Protein AF-A0A1Q7CEH5-F1 (afdb_monomer_lite)

Structure (mmCIF, N/CA/C/O backbone):
data_AF-A0A1Q7CEH5-F1
#
_entry.id   AF-A0A1Q7CEH5-F1
#
loop_
_atom_site.group_PDB
_atom_site.id
_atom_site.type_symbol
_atom_site.label_atom_id
_atom_site.label_alt_id
_atom_site.label_comp_id
_atom_site.label_asym_id
_atom_site.label_entity_id
_atom_site.label_seq_id
_atom_site.pdbx_PDB_ins_code
_atom_site.Cartn_x
_atom_site.Cartn_y
_atom_site.Cartn_z
_atom_site.occupancy
_atom_site.B_iso_or_equiv
_atom_site.auth_seq_id
_atom_site.auth_comp_id
_atom_site.auth_asym_id
_atom_site.auth_atom_id
_atom_site.pdbx_PDB_model_num
ATOM 1 N N . MET A 1 1 ? -9.843 8.529 -5.522 1.00 78.12 1 MET A N 1
ATOM 2 C CA . MET A 1 1 ? -10.026 9.224 -4.229 1.00 78.12 1 MET A CA 1
ATOM 3 C C . MET A 1 1 ? -9.841 8.209 -3.118 1.00 78.12 1 MET A C 1
ATOM 5 O O . MET A 1 1 ? -10.506 7.180 -3.166 1.00 78.12 1 MET A O 1
ATOM 9 N N . LEU A 1 2 ? -8.919 8.478 -2.192 1.00 85.25 2 LEU A N 1
ATOM 10 C CA . LEU A 1 2 ? -8.640 7.620 -1.040 1.00 85.25 2 LEU A CA 1
ATOM 11 C C . LEU A 1 2 ? -9.820 7.608 -0.057 1.00 85.25 2 LEU A C 1
ATOM 13 O O . LEU A 1 2 ? -10.433 8.649 0.185 1.00 85.25 2 LEU A O 1
ATOM 17 N N . ASP A 1 3 ? -10.123 6.440 0.508 1.00 86.88 3 ASP A N 1
ATOM 18 C CA . ASP A 1 3 ? -11.097 6.308 1.592 1.00 86.88 3 ASP A CA 1
ATOM 19 C C . ASP A 1 3 ? -10.681 7.158 2.813 1.00 86.88 3 ASP A C 1
ATOM 21 O O . ASP A 1 3 ? -9.518 7.104 3.224 1.00 86.88 3 ASP A O 1
ATOM 25 N N . PRO A 1 4 ? -11.599 7.944 3.402 1.00 87.00 4 PRO A N 1
ATOM 26 C CA . PRO A 1 4 ? -11.275 8.874 4.483 1.00 87.00 4 PRO A CA 1
ATOM 27 C C . PRO A 1 4 ? -10.795 8.202 5.777 1.00 87.00 4 PRO A C 1
ATOM 29 O O . PRO A 1 4 ? -10.100 8.850 6.558 1.00 87.00 4 PRO A O 1
ATOM 32 N N . ASP A 1 5 ? -11.112 6.925 6.011 1.00 88.19 5 ASP A N 1
ATOM 33 C CA . ASP A 1 5 ? -10.624 6.213 7.203 1.00 88.19 5 ASP A CA 1
ATOM 34 C C . ASP A 1 5 ? -9.216 5.636 7.014 1.00 88.19 5 ASP A C 1
ATOM 36 O O . ASP A 1 5 ? -8.656 5.044 7.946 1.00 88.19 5 ASP A O 1
ATOM 40 N N . ILE A 1 6 ? -8.643 5.766 5.814 1.00 93.94 6 ILE A N 1
ATOM 41 C CA . ILE A 1 6 ? -7.290 5.307 5.538 1.00 93.94 6 ILE A CA 1
ATOM 42 C C . ILE A 1 6 ? -6.305 6.398 5.919 1.00 93.94 6 ILE A C 1
ATOM 44 O O . ILE A 1 6 ? -6.285 7.491 5.354 1.00 93.94 6 ILE A O 1
ATOM 48 N N . ARG A 1 7 ? -5.404 6.060 6.839 1.00 94.81 7 ARG A N 1
ATOM 49 C CA . ARG A 1 7 ? -4.289 6.925 7.215 1.00 94.81 7 ARG A CA 1
ATOM 50 C C . ARG A 1 7 ? -2.975 6.281 6.809 1.00 94.81 7 ARG A C 1
ATOM 52 O O . ARG A 1 7 ? -2.500 5.373 7.484 1.00 94.81 7 ARG A O 1
ATOM 59 N N . ILE A 1 8 ? -2.373 6.775 5.730 1.00 94.62 8 ILE A N 1
ATOM 60 C CA . ILE A 1 8 ? -1.027 6.363 5.316 1.00 94.62 8 ILE A CA 1
ATOM 61 C C . ILE A 1 8 ? -0.020 6.897 6.338 1.00 94.62 8 ILE A C 1
ATOM 63 O O . ILE A 1 8 ? 0.020 8.097 6.613 1.00 94.62 8 ILE A O 1
ATOM 67 N N . THR A 1 9 ? 0.792 6.011 6.904 1.00 95.50 9 THR A N 1
ATOM 68 C CA . THR A 1 9 ? 1.832 6.359 7.881 1.00 95.50 9 THR A CA 1
ATOM 69 C C . THR A 1 9 ? 3.224 6.337 7.285 1.00 95.50 9 THR A C 1
ATOM 71 O O . THR A 1 9 ? 4.093 7.066 7.761 1.00 95.50 9 THR A O 1
ATOM 74 N N . LYS A 1 10 ? 3.450 5.540 6.236 1.00 95.50 10 LYS A N 1
ATOM 75 C CA . LYS A 1 10 ? 4.737 5.489 5.546 1.00 95.50 10 LYS A CA 1
ATOM 76 C C . LYS A 1 10 ? 4.573 5.014 4.112 1.00 95.50 10 LYS A C 1
ATOM 78 O O . LYS A 1 10 ? 3.788 4.120 3.828 1.00 95.50 10 LYS A O 1
ATOM 83 N N . GLN A 1 11 ? 5.344 5.603 3.209 1.00 94.50 11 GLN A N 1
ATOM 84 C CA . GLN A 1 11 ? 5.429 5.171 1.820 1.00 94.50 11 GLN A CA 1
ATOM 85 C C . GLN A 1 11 ? 6.899 5.181 1.415 1.00 94.50 11 GLN A C 1
ATOM 87 O O . GLN A 1 11 ? 7.538 6.231 1.452 1.00 94.50 11 GLN A O 1
ATOM 92 N N . VAL A 1 12 ? 7.440 4.020 1.059 1.00 95.06 12 VAL A N 1
ATOM 93 C CA . VAL A 1 12 ? 8.849 3.866 0.675 1.00 95.06 12 VAL A CA 1
ATOM 94 C C . VAL A 1 12 ? 8.970 2.999 -0.564 1.00 95.06 12 VAL A C 1
ATOM 96 O O . VAL A 1 12 ? 8.201 2.064 -0.759 1.00 95.06 12 VAL A O 1
ATOM 99 N N . GLU A 1 13 ? 9.941 3.310 -1.411 1.00 93.50 13 GLU A N 1
ATOM 100 C CA . GLU A 1 13 ? 10.327 2.415 -2.493 1.00 93.50 13 GLU A CA 1
ATOM 101 C C . GLU A 1 13 ? 11.253 1.328 -1.949 1.00 93.50 13 GLU A C 1
ATOM 103 O O . GLU A 1 13 ? 12.228 1.619 -1.260 1.00 93.50 13 GLU A O 1
ATOM 108 N N . ASP A 1 14 ? 10.945 0.084 -2.288 1.00 89.12 14 ASP A N 1
ATOM 109 C CA . ASP A 1 14 ? 11.746 -1.090 -1.990 1.00 89.12 14 ASP A CA 1
ATOM 110 C C . ASP A 1 14 ? 12.154 -1.736 -3.314 1.00 89.12 14 ASP A C 1
ATOM 112 O O . ASP A 1 14 ? 11.307 -2.124 -4.123 1.00 89.12 14 ASP A O 1
ATOM 116 N N . SER A 1 15 ? 13.458 -1.777 -3.573 1.00 90.00 15 SER A N 1
ATOM 117 C CA . SER A 1 15 ? 14.019 -2.318 -4.809 1.00 90.00 15 SER A CA 1
ATOM 118 C C . SER A 1 15 ? 14.880 -3.520 -4.485 1.00 90.00 15 SER A C 1
ATOM 120 O O . SER A 1 15 ? 15.799 -3.431 -3.675 1.00 90.00 15 SER A O 1
ATOM 122 N N . THR A 1 16 ? 14.601 -4.639 -5.141 1.00 85.56 16 THR A N 1
ATOM 123 C CA . THR A 1 16 ? 15.397 -5.860 -5.037 1.00 85.56 16 THR A CA 1
ATOM 124 C C . THR A 1 16 ? 16.047 -6.143 -6.385 1.00 85.56 16 THR A C 1
ATOM 126 O O . THR A 1 16 ? 15.408 -6.017 -7.431 1.00 85.56 16 THR A O 1
ATOM 129 N N . TYR A 1 17 ? 17.325 -6.513 -6.356 1.00 86.38 17 TYR A N 1
ATOM 130 C CA . TYR A 1 17 ? 18.060 -6.966 -7.532 1.00 86.38 17 TYR A CA 1
ATOM 131 C C . TYR A 1 17 ? 18.116 -8.490 -7.513 1.00 86.38 17 TYR A C 1
ATOM 133 O O . TYR A 1 17 ? 18.549 -9.083 -6.523 1.00 86.38 17 TYR A O 1
ATOM 141 N N . ALA A 1 18 ? 17.657 -9.117 -8.589 1.00 84.44 18 ALA A N 1
ATOM 142 C CA . ALA A 1 18 ? 17.865 -10.537 -8.813 1.00 84.44 18 ALA A CA 1
ATOM 143 C C . ALA A 1 18 ? 19.327 -10.810 -9.224 1.00 84.44 18 ALA A C 1
ATOM 145 O O . ALA A 1 18 ? 20.065 -9.904 -9.619 1.00 84.44 18 ALA A O 1
ATOM 146 N N . LEU A 1 19 ? 19.756 -12.073 -9.116 1.00 84.88 19 LEU A N 1
ATOM 147 C CA . LEU A 1 19 ? 21.127 -12.507 -9.437 1.00 84.88 19 LEU A CA 1
ATOM 148 C C . LEU A 1 19 ? 21.509 -12.284 -10.910 1.00 84.88 19 LEU A C 1
ATOM 150 O O . LEU A 1 19 ? 22.690 -12.190 -11.227 1.00 84.88 19 LEU A O 1
ATOM 154 N N . ASP A 1 20 ? 20.520 -12.193 -11.797 1.00 88.25 20 ASP A N 1
ATOM 155 C CA . ASP A 1 20 ? 20.670 -11.919 -13.229 1.00 88.25 20 ASP A CA 1
ATOM 156 C C . ASP A 1 20 ? 20.755 -10.414 -13.559 1.00 88.25 20 ASP A C 1
ATOM 158 O O . ASP A 1 20 ? 20.853 -10.037 -14.725 1.00 88.25 20 ASP A O 1
ATOM 162 N N . GLY A 1 21 ? 20.729 -9.545 -12.542 1.00 84.12 21 GLY A N 1
ATOM 163 C CA . GLY A 1 21 ? 20.762 -8.091 -12.695 1.00 84.12 21 GLY A CA 1
ATOM 164 C C . GLY A 1 21 ? 19.389 -7.447 -12.904 1.00 84.12 21 GLY A C 1
ATOM 165 O O . GLY A 1 21 ? 19.308 -6.218 -12.968 1.00 84.12 21 GLY A O 1
ATOM 166 N N . THR A 1 22 ? 18.304 -8.225 -12.959 1.00 86.94 22 THR A N 1
ATOM 167 C CA . THR A 1 22 ? 16.948 -7.687 -13.097 1.00 86.94 22 THR A CA 1
ATOM 168 C C . THR A 1 22 ? 16.548 -6.950 -11.818 1.00 86.94 22 THR A C 1
ATOM 170 O O . THR A 1 22 ? 16.516 -7.521 -10.725 1.00 86.94 22 THR A O 1
ATOM 173 N N . ARG A 1 23 ? 16.225 -5.657 -11.939 1.00 85.19 23 ARG A N 1
ATOM 174 C CA . ARG A 1 23 ? 15.707 -4.846 -10.831 1.00 85.19 23 ARG A CA 1
ATOM 175 C C . ARG A 1 23 ? 14.191 -4.956 -10.791 1.00 85.19 23 ARG A C 1
ATOM 177 O O . ARG A 1 23 ? 13.527 -4.576 -11.746 1.00 85.19 23 ARG A O 1
ATOM 184 N N . THR A 1 24 ? 13.655 -5.390 -9.656 1.00 86.69 24 THR A N 1
ATOM 185 C CA . THR A 1 24 ? 12.221 -5.284 -9.367 1.00 86.69 24 THR A CA 1
ATOM 186 C C . THR A 1 24 ? 12.015 -4.237 -8.281 1.00 86.69 24 THR A C 1
ATOM 188 O O . THR A 1 24 ? 12.611 -4.328 -7.205 1.00 86.69 24 THR A O 1
ATOM 191 N N . SER A 1 25 ? 11.186 -3.232 -8.555 1.00 90.00 25 SER A N 1
ATOM 192 C CA . SER A 1 25 ? 10.906 -2.131 -7.630 1.00 90.00 25 SER A CA 1
ATOM 193 C C . SER A 1 25 ? 9.426 -2.077 -7.282 1.00 90.00 25 SER A C 1
ATOM 195 O O . SER A 1 25 ? 8.571 -2.071 -8.164 1.00 90.00 25 SER A O 1
ATOM 197 N N . HIS A 1 26 ? 9.129 -1.955 -5.992 1.00 92.31 26 HIS A N 1
ATOM 198 C CA . HIS A 1 26 ? 7.773 -1.784 -5.482 1.00 92.31 26 HIS A CA 1
ATOM 199 C C . HIS A 1 26 ? 7.707 -0.558 -4.575 1.00 92.31 26 HIS A C 1
ATOM 201 O O . HIS A 1 26 ? 8.678 -0.184 -3.920 1.00 92.31 26 HIS A O 1
ATOM 207 N N . ILE A 1 27 ? 6.541 0.063 -4.502 1.00 94.19 27 ILE A N 1
ATOM 208 C CA . ILE A 1 27 ? 6.186 1.037 -3.481 1.00 94.19 27 ILE A CA 1
ATOM 209 C C . ILE A 1 27 ? 5.499 0.285 -2.348 1.00 94.19 27 ILE A C 1
ATOM 211 O O . ILE A 1 27 ? 4.405 -0.253 -2.513 1.00 94.19 27 ILE A O 1
ATOM 215 N N . ARG A 1 28 ? 6.140 0.253 -1.184 1.00 94.38 28 ARG A N 1
ATOM 216 C CA . ARG A 1 28 ? 5.555 -0.252 0.053 1.00 94.38 28 ARG A CA 1
ATOM 217 C C . ARG A 1 28 ? 4.810 0.881 0.747 1.00 94.38 28 ARG A C 1
ATOM 219 O O . ARG A 1 28 ? 5.402 1.922 1.034 1.00 94.38 28 ARG A O 1
ATOM 226 N N . VAL A 1 29 ? 3.535 0.667 1.034 1.00 95.12 29 VAL A N 1
ATOM 227 C CA . VAL A 1 29 ? 2.665 1.625 1.714 1.00 95.12 29 VAL A CA 1
ATOM 228 C C . VAL A 1 29 ? 2.215 1.016 3.034 1.00 95.12 29 VAL A C 1
ATOM 230 O O . VAL A 1 29 ? 1.526 0.006 3.047 1.00 95.12 29 VAL A O 1
ATOM 233 N N . GLU A 1 30 ? 2.616 1.622 4.145 1.00 95.88 30 GLU A N 1
ATOM 234 C CA . GLU A 1 30 ? 2.133 1.300 5.486 1.00 95.88 30 GLU A CA 1
ATOM 235 C C . GLU A 1 30 ? 0.984 2.262 5.819 1.00 95.88 30 GLU A C 1
ATOM 237 O O . GLU A 1 30 ? 1.109 3.481 5.636 1.00 95.88 30 GLU A O 1
ATOM 242 N N . PHE A 1 31 ? -0.147 1.728 6.270 1.00 95.56 31 PHE A N 1
ATOM 243 C CA . PHE A 1 31 ? -1.363 2.502 6.509 1.00 95.56 31 PHE A CA 1
ATOM 244 C C . PHE A 1 31 ? -2.228 1.888 7.609 1.00 95.56 31 PHE A C 1
ATOM 246 O O . PHE A 1 31 ? -2.094 0.720 7.953 1.00 95.56 31 PHE A O 1
ATOM 253 N N . PHE A 1 32 ? -3.138 2.684 8.157 1.00 94.62 32 PHE A N 1
ATOM 254 C CA . PHE A 1 32 ? -4.170 2.240 9.090 1.00 94.62 32 PHE A CA 1
ATOM 255 C C . PHE A 1 32 ? -5.539 2.289 8.423 1.00 94.62 32 PHE A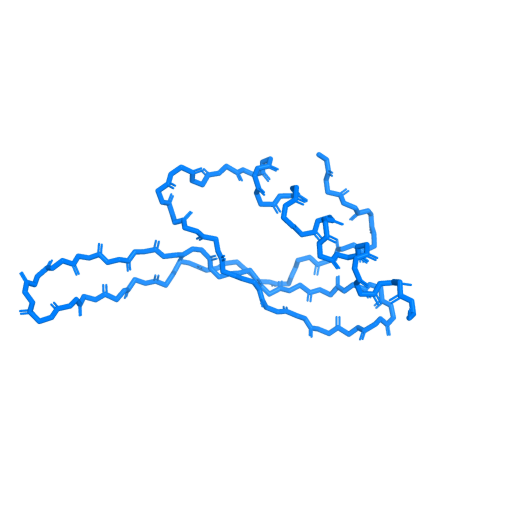 C 1
ATOM 257 O O . PHE A 1 32 ? -5.812 3.232 7.682 1.00 94.62 32 PHE A O 1
ATOM 264 N N . VAL A 1 33 ? -6.402 1.321 8.738 1.00 93.12 33 VAL A N 1
ATOM 265 C CA . VAL A 1 33 ? -7.825 1.336 8.360 1.00 93.12 33 VAL A CA 1
ATOM 266 C C . VAL A 1 33 ? -8.661 1.541 9.619 1.00 93.12 33 VAL A C 1
ATOM 268 O O . VAL A 1 33 ? -9.007 0.575 10.302 1.00 93.12 33 VAL A O 1
ATOM 271 N N . GLY A 1 34 ? -8.964 2.797 9.961 1.00 89.06 34 GLY A N 1
ATOM 272 C CA . GLY A 1 34 ? -9.756 3.152 11.145 1.00 89.06 34 GLY A CA 1
ATOM 273 C C . GLY A 1 34 ? -9.370 2.356 12.404 1.00 89.06 34 GLY A C 1
ATOM 274 O O . GLY A 1 34 ? -8.222 2.376 12.844 1.00 89.06 34 GLY A O 1
ATOM 275 N N . LYS A 1 35 ? -10.336 1.618 12.968 1.00 88.12 35 LYS A N 1
ATOM 276 C CA . LYS A 1 35 ? -10.156 0.756 14.155 1.00 88.12 35 LYS A CA 1
ATOM 277 C C . LYS A 1 35 ? -9.636 -0.661 13.865 1.00 88.12 35 LYS A C 1
ATOM 279 O O . LYS A 1 35 ? -9.441 -1.422 14.806 1.00 88.12 35 LYS A O 1
ATOM 284 N N . HIS A 1 36 ? -9.478 -1.042 12.596 1.00 88.00 36 HIS A N 1
ATOM 285 C CA . HIS A 1 36 ? -9.181 -2.425 12.200 1.00 88.00 36 HIS A CA 1
ATOM 286 C C . HIS A 1 36 ? -7.695 -2.773 12.319 1.00 88.00 36 HIS A C 1
ATOM 288 O O . HIS A 1 36 ? -7.364 -3.932 12.547 1.00 88.00 36 HIS A O 1
ATOM 294 N N . GLY A 1 37 ? -6.807 -1.780 12.231 1.00 88.12 37 GLY A N 1
ATOM 295 C CA . GLY A 1 37 ? -5.391 -1.952 12.554 1.00 88.12 37 GLY A CA 1
ATOM 296 C C . GLY A 1 37 ? -4.422 -1.413 11.501 1.00 88.12 37 GLY A C 1
ATOM 297 O O . GLY A 1 37 ? -4.846 -0.747 10.549 1.00 88.12 37 GLY A O 1
ATOM 298 N N . PRO A 1 38 ? -3.113 -1.650 11.719 1.00 94.31 38 PRO A N 1
ATOM 299 C CA . PRO A 1 38 ? -2.052 -1.335 10.774 1.00 94.31 38 PRO A CA 1
ATOM 300 C C . PRO A 1 38 ? -1.925 -2.417 9.699 1.00 94.31 38 PRO A C 1
ATOM 302 O O . PRO A 1 38 ? -1.924 -3.611 9.992 1.00 94.31 38 PRO A O 1
ATOM 305 N N . PHE A 1 39 ? -1.730 -1.982 8.462 1.00 95.06 39 PHE A N 1
ATOM 306 C CA . PHE A 1 39 ? -1.560 -2.830 7.293 1.00 95.06 39 PHE A CA 1
ATOM 307 C C . PHE A 1 39 ? -0.402 -2.334 6.437 1.00 95.06 39 PHE A C 1
ATOM 309 O O . PHE A 1 3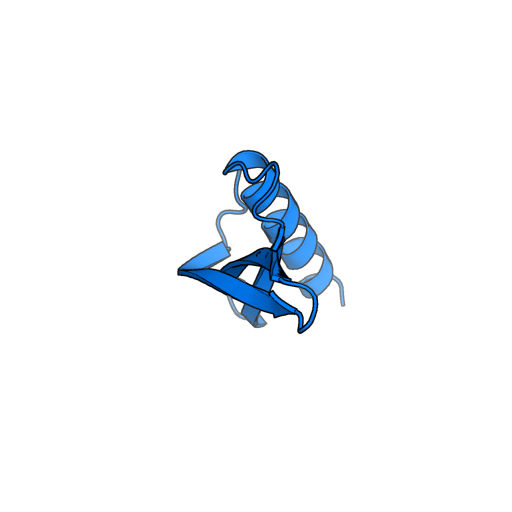9 ? 0.038 -1.183 6.531 1.00 95.06 39 PHE A O 1
ATOM 316 N N . VAL A 1 40 ? 0.104 -3.231 5.598 1.00 94.75 40 VAL A N 1
ATOM 317 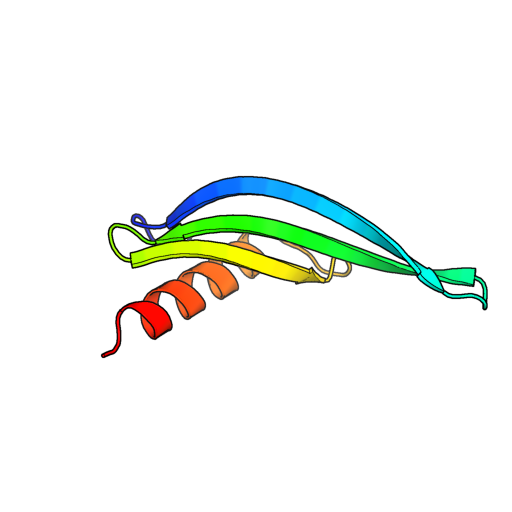C CA . VAL A 1 40 ? 1.173 -2.937 4.653 1.00 94.75 40 VAL A CA 1
ATOM 318 C C . VAL A 1 40 ? 0.762 -3.484 3.307 1.00 94.75 40 VAL A C 1
ATOM 320 O O . VAL A 1 40 ? 0.510 -4.679 3.199 1.00 94.75 40 VAL A O 1
ATOM 323 N N . GLU A 1 41 ? 0.765 -2.623 2.295 1.00 93.69 41 GLU A N 1
ATOM 324 C CA . GLU A 1 41 ? 0.578 -3.039 0.915 1.00 93.69 41 GLU A CA 1
ATOM 325 C C . GLU A 1 41 ? 1.782 -2.766 0.032 1.00 93.69 41 GLU A C 1
ATOM 327 O O . GLU A 1 41 ? 2.605 -1.886 0.305 1.00 93.69 41 GLU A O 1
ATOM 332 N N . ARG A 1 42 ? 1.892 -3.553 -1.039 1.00 92.31 42 ARG A N 1
ATOM 333 C CA . ARG A 1 42 ? 2.938 -3.409 -2.054 1.00 92.31 42 ARG A CA 1
ATOM 334 C C . ARG A 1 42 ? 2.299 -3.130 -3.402 1.00 92.31 42 ARG A C 1
ATOM 336 O O . ARG A 1 42 ? 1.469 -3.89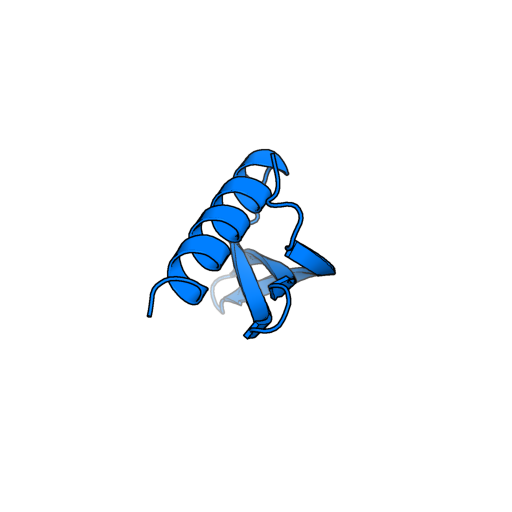1 -3.878 1.00 92.31 42 ARG A O 1
ATOM 343 N N . VAL A 1 43 ? 2.722 -2.040 -4.026 1.00 91.31 43 VAL A N 1
ATOM 344 C CA . VAL A 1 43 ? 2.280 -1.649 -5.364 1.00 91.31 43 VAL A CA 1
ATOM 345 C C . VAL A 1 43 ? 3.490 -1.651 -6.279 1.00 91.31 43 VAL A C 1
ATOM 347 O O . VAL A 1 43 ? 4.513 -1.072 -5.921 1.00 91.31 43 VAL A O 1
ATOM 350 N N . ASP A 1 44 ? 3.392 -2.262 -7.456 1.00 90.12 44 ASP A N 1
ATOM 351 C CA . ASP A 1 44 ? 4.466 -2.197 -8.450 1.00 90.12 44 ASP A CA 1
ATOM 352 C C . ASP A 1 44 ? 4.840 -0.745 -8.738 1.00 90.12 44 ASP A C 1
ATOM 354 O O . ASP A 1 44 ? 3.969 0.119 -8.903 1.00 90.12 44 ASP A O 1
ATOM 358 N N . ARG A 1 45 ? 6.146 -0.464 -8.779 1.00 89.56 45 ARG A N 1
ATOM 359 C CA . ARG A 1 45 ? 6.618 0.885 -9.091 1.00 89.56 45 ARG A CA 1
ATOM 360 C C . ARG A 1 45 ? 6.328 1.248 -10.543 1.00 89.56 45 ARG A C 1
ATOM 362 O O . ARG A 1 45 ? 6.010 2.404 -10.831 1.00 89.56 45 ARG A O 1
ATOM 369 N N . ASP A 1 46 ? 6.407 0.268 -11.432 1.00 87.44 46 ASP A N 1
ATOM 370 C CA . ASP A 1 46 ? 6.122 0.461 -12.845 1.00 87.44 46 ASP A CA 1
ATOM 371 C C . ASP A 1 46 ? 4.622 0.716 -13.037 1.00 87.44 46 ASP A C 1
ATOM 373 O O . ASP A 1 46 ? 3.758 -0.108 -12.733 1.00 87.44 46 ASP A O 1
ATOM 377 N N . GLY A 1 47 ? 4.297 1.930 -13.486 1.00 81.38 47 GLY A N 1
ATOM 378 C CA . GLY A 1 47 ? 2.912 2.393 -13.583 1.00 81.38 47 GLY A CA 1
ATOM 379 C C . GLY A 1 47 ? 2.282 2.778 -12.241 1.00 81.38 47 GLY A C 1
ATOM 380 O O . GLY A 1 47 ? 1.053 2.804 -12.131 1.00 81.38 47 GLY A O 1
ATOM 381 N N . PHE A 1 48 ? 3.086 3.077 -11.215 1.00 89.69 48 PHE A N 1
ATOM 382 C CA . PHE A 1 48 ? 2.583 3.663 -9.977 1.00 89.69 48 PHE A CA 1
ATOM 383 C C . PHE A 1 48 ? 1.991 5.055 -10.234 1.00 89.69 48 PHE A C 1
ATOM 385 O O . PHE A 1 48 ? 2.663 5.960 -10.728 1.00 89.69 48 PHE A O 1
ATOM 392 N N . THR A 1 49 ? 0.745 5.249 -9.809 1.00 92.62 49 THR A N 1
ATOM 393 C CA . THR A 1 49 ? 0.109 6.564 -9.692 1.00 92.62 49 THR A 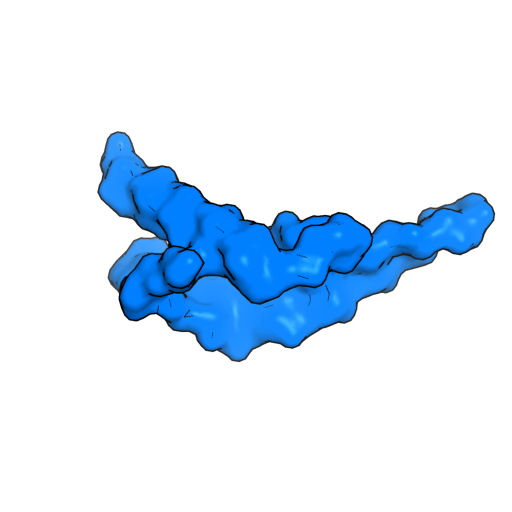CA 1
ATOM 394 C C . THR A 1 49 ? -0.568 6.674 -8.331 1.00 92.62 49 THR A C 1
ATOM 396 O O . THR A 1 49 ? -0.910 5.661 -7.712 1.00 92.62 49 THR A O 1
ATOM 399 N N . GLN A 1 50 ? -0.782 7.906 -7.856 1.00 89.75 50 GLN A N 1
ATOM 400 C CA . GLN A 1 50 ? -1.532 8.120 -6.613 1.00 89.75 50 GLN A CA 1
ATOM 401 C C . GLN A 1 50 ? -2.949 7.545 -6.714 1.00 89.75 50 GLN A C 1
ATOM 403 O O . GLN A 1 50 ? -3.393 6.889 -5.780 1.00 89.75 50 GLN A O 1
ATOM 408 N N . ASP A 1 51 ? -3.608 7.677 -7.868 1.00 93.12 51 ASP A N 1
ATOM 409 C CA . ASP A 1 51 ? -4.944 7.115 -8.080 1.00 93.12 51 ASP A CA 1
ATOM 410 C C . ASP A 1 51 ? -4.962 5.585 -8.004 1.00 93.12 51 ASP A C 1
ATOM 412 O O . ASP A 1 51 ? -5.867 5.011 -7.397 1.00 93.12 51 ASP A O 1
ATOM 416 N N . LYS A 1 52 ? -3.948 4.913 -8.569 1.00 91.94 52 LYS A N 1
ATOM 417 C CA . LYS A 1 52 ? -3.823 3.450 -8.502 1.00 91.94 52 LYS A CA 1
ATOM 418 C C . LYS A 1 52 ? -3.600 2.988 -7.065 1.00 91.94 52 LYS A C 1
ATOM 420 O O . LYS A 1 52 ? -4.268 2.060 -6.616 1.00 91.94 52 LYS A O 1
ATOM 425 N N . ARG A 1 53 ? -2.707 3.660 -6.330 1.00 93.62 53 ARG A N 1
ATOM 426 C CA . ARG A 1 53 ? -2.507 3.414 -4.895 1.00 93.62 53 ARG A CA 1
ATOM 427 C C . ARG A 1 53 ? -3.823 3.577 -4.140 1.00 93.62 53 ARG A C 1
ATOM 429 O O . ARG A 1 53 ? -4.222 2.677 -3.414 1.00 93.62 53 ARG A O 1
ATOM 436 N N . ASP A 1 54 ? -4.497 4.705 -4.318 1.00 94.00 54 ASP A N 1
ATOM 437 C CA . ASP A 1 54 ? -5.719 5.022 -3.585 1.00 94.00 54 ASP A CA 1
ATOM 438 C C . ASP A 1 54 ? -6.838 4.024 -3.881 1.00 94.00 54 ASP A C 1
ATOM 440 O O . ASP A 1 54 ? -7.569 3.645 -2.968 1.00 94.00 54 ASP A O 1
ATOM 444 N N . ALA A 1 55 ? -6.951 3.558 -5.128 1.00 94.19 55 ALA A N 1
ATOM 445 C CA . ALA A 1 55 ? -7.892 2.514 -5.512 1.00 94.19 55 ALA A CA 1
ATOM 446 C C . ALA A 1 55 ? -7.599 1.183 -4.800 1.00 94.19 55 ALA A C 1
ATOM 448 O O . ALA A 1 55 ? -8.522 0.586 -4.249 1.00 94.19 55 ALA A O 1
ATOM 449 N N . ILE A 1 56 ? -6.330 0.757 -4.756 1.00 93.00 56 ILE A N 1
ATOM 450 C CA . ILE A 1 56 ? -5.898 -0.469 -4.061 1.00 93.00 56 ILE A CA 1
ATOM 451 C C . ILE A 1 56 ? -6.210 -0.373 -2.567 1.00 93.00 56 ILE A C 1
ATOM 453 O O . ILE A 1 56 ? -6.879 -1.242 -2.017 1.00 93.00 56 ILE A O 1
ATOM 457 N N . LEU A 1 57 ? -5.785 0.712 -1.917 1.00 93.94 57 LEU A N 1
ATOM 458 C CA . LEU A 1 57 ? -5.993 0.897 -0.481 1.00 93.94 57 LEU A CA 1
ATOM 459 C C . LEU A 1 57 ? -7.487 0.981 -0.132 1.00 93.94 57 LEU A C 1
ATOM 461 O O . LEU A 1 57 ? -7.927 0.410 0.862 1.00 93.94 57 LEU A O 1
ATOM 465 N N . THR A 1 58 ? -8.284 1.651 -0.967 1.00 93.25 58 THR A N 1
ATOM 466 C CA . THR A 1 58 ? -9.740 1.754 -0.779 1.00 93.25 58 THR A CA 1
ATOM 467 C C . THR A 1 58 ? -10.433 0.403 -0.951 1.00 93.25 58 THR A C 1
ATOM 469 O O . THR A 1 58 ? -11.350 0.094 -0.192 1.00 93.25 58 THR A O 1
ATOM 472 N N . ALA A 1 59 ? -10.010 -0.413 -1.920 1.00 93.19 59 ALA A N 1
ATOM 473 C CA . ALA A 1 59 ? -10.516 -1.774 -2.079 1.00 93.19 59 ALA A CA 1
ATOM 474 C C . ALA A 1 59 ? -10.173 -2.631 -0.851 1.00 93.19 59 ALA A C 1
ATOM 476 O O . ALA A 1 59 ? -11.073 -3.210 -0.245 1.00 93.19 59 ALA A O 1
ATOM 477 N N . PHE A 1 60 ? -8.915 -2.590 -0.406 1.00 92.31 60 PHE A N 1
ATOM 478 C CA . PHE A 1 60 ? -8.453 -3.290 0.791 1.00 92.31 60 PHE A CA 1
ATOM 479 C C . PHE A 1 60 ? -9.259 -2.902 2.040 1.00 92.31 60 PHE A C 1
ATOM 481 O O . PHE A 1 60 ? -9.728 -3.755 2.789 1.00 92.31 60 PHE A O 1
ATOM 488 N N . ALA A 1 61 ? -9.489 -1.605 2.259 1.00 90.94 61 ALA A N 1
ATOM 489 C CA . ALA A 1 61 ? -10.274 -1.136 3.398 1.00 90.94 61 ALA A CA 1
ATOM 490 C C . ALA A 1 61 ? -11.730 -1.629 3.365 1.00 90.94 61 ALA A C 1
ATOM 492 O O . ALA A 1 61 ? -12.326 -1.841 4.420 1.00 90.94 61 ALA A O 1
ATOM 493 N N . ARG A 1 62 ? -12.323 -1.823 2.179 1.00 91.50 62 ARG A N 1
ATOM 494 C CA . ARG A 1 62 ? -13.664 -2.418 2.050 1.00 91.50 62 ARG A CA 1
ATOM 495 C C . ARG A 1 62 ? -13.654 -3.897 2.412 1.00 91.50 62 ARG A C 1
ATOM 497 O O . ARG A 1 62 ? -14.550 -4.335 3.128 1.00 91.50 62 ARG A O 1
ATOM 504 N N . GLU A 1 63 ? -12.642 -4.636 1.971 1.00 90.44 63 GLU A N 1
ATOM 505 C CA . GLU A 1 63 ? -12.478 -6.053 2.310 1.00 90.44 63 GLU A CA 1
ATOM 506 C C . GLU A 1 63 ? -12.311 -6.242 3.820 1.00 90.44 63 GLU A C 1
ATOM 508 O O . GLU A 1 63 ? -13.076 -6.979 4.426 1.00 90.44 63 GLU A O 1
ATOM 513 N N . VAL A 1 64 ? -11.418 -5.482 4.459 1.00 88.44 64 VAL A N 1
ATOM 514 C CA . VAL A 1 64 ? -11.179 -5.548 5.915 1.00 88.44 64 VAL A CA 1
ATOM 515 C C . VAL A 1 64 ? -12.414 -5.196 6.757 1.00 88.44 64 VAL A C 1
ATOM 517 O O . VAL A 1 64 ? -12.547 -5.644 7.898 1.00 88.44 64 VAL A O 1
ATOM 520 N N . ARG A 1 65 ? -13.321 -4.371 6.225 1.00 83.81 65 ARG A N 1
ATOM 521 C CA . ARG A 1 65 ? -14.581 -4.012 6.893 1.00 83.81 65 ARG A CA 1
ATOM 522 C C . ARG A 1 65 ? -15.687 -5.044 6.692 1.00 83.81 65 ARG A C 1
ATOM 524 O O . ARG A 1 65 ? -16.680 -4.977 7.417 1.00 83.81 65 ARG A O 1
ATOM 531 N N . THR A 1 66 ? -15.559 -5.932 5.711 1.00 78.00 66 THR A N 1
ATOM 532 C CA . THR A 1 66 ? -16.569 -6.955 5.443 1.00 78.00 66 THR A CA 1
ATOM 533 C C . THR A 1 66 ? -16.296 -8.139 6.382 1.00 78.00 66 THR A C 1
ATOM 535 O O . THR A 1 66 ? -15.195 -8.681 6.329 1.00 78.00 66 THR A O 1
ATOM 538 N N . PRO A 1 67 ? -17.221 -8.471 7.301 1.00 59.91 67 PRO A N 1
ATOM 539 C CA . PRO A 1 67 ? -17.023 -9.522 8.300 1.00 59.91 67 PRO A CA 1
ATOM 540 C C . PRO A 1 67 ? -16.995 -10.933 7.706 1.00 59.91 67 PRO A C 1
ATOM 542 O O . PRO A 1 67 ? -17.644 -11.155 6.657 1.00 59.91 67 PRO A O 1
#

Secondary structure (DSSP, 8-state):
---TTEEEEEEEEEEEE-TTS-EEEEEEEEEEETTTEEEEEEEESTT--HHHHHHHHHHHHHHHH--

Radius of gyration: 13.43 Å; chains: 1; bounding box: 38×22×28 Å

pLDDT: mean 90.01, std 5.59, range [59.91, 95.88]

Foldseek 3Di:
DADPQKAWPDWDKDWDADPVRDIWIWIWTWIDRHPLGIDIDTHGPVPDDPVVVRVVNRVVSVVSPPD

Sequence (67 aa):
MLDPDIRITKQVEDSTYALDGTRTSHIRVEFFVGKHGPFVERVDRDGFTQDKRDAILTAFAREVRT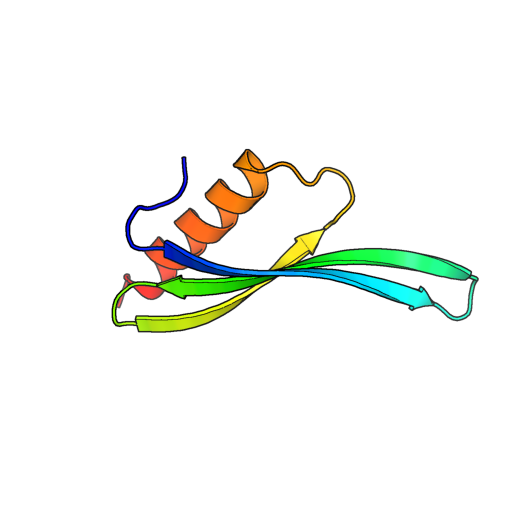P